Protein AF-A0A2S9FK67-F1 (afdb_monomer_lite)

Structure (mmCIF, N/CA/C/O backbone):
data_AF-A0A2S9FK67-F1
#
_entry.id   AF-A0A2S9FK67-F1
#
loop_
_atom_site.group_PDB
_atom_site.id
_atom_site.type_symbol
_atom_site.label_atom_id
_atom_site.label_alt_id
_atom_site.label_comp_id
_atom_site.label_asym_id
_atom_site.label_entity_id
_atom_site.label_seq_id
_atom_site.pdbx_PDB_ins_code
_atom_site.Cartn_x
_atom_site.Cartn_y
_atom_site.Cartn_z
_atom_site.occupancy
_atom_site.B_iso_or_equiv
_atom_site.auth_seq_id
_atom_site.auth_comp_id
_atom_site.auth_asym_id
_atom_site.auth_atom_id
_atom_site.pdbx_PDB_model_num
ATOM 1 N N . TRP A 1 1 ? 1.962 -10.736 7.415 1.00 96.50 1 TRP A N 1
ATOM 2 C CA . TRP A 1 1 ? 2.909 -10.597 6.299 1.00 96.50 1 TRP A CA 1
ATOM 3 C C . TRP A 1 1 ? 2.698 -11.770 5.375 1.00 96.50 1 TRP A C 1
ATOM 5 O O . TRP A 1 1 ? 2.649 -12.886 5.872 1.00 96.50 1 TRP A O 1
ATOM 15 N N . MET A 1 2 ? 2.493 -11.499 4.093 1.00 97.12 2 MET A N 1
ATOM 16 C CA . MET A 1 2 ? 2.256 -12.484 3.043 1.00 97.12 2 MET A CA 1
ATOM 17 C C . MET A 1 2 ? 3.166 -12.141 1.868 1.00 97.12 2 MET A C 1
ATOM 19 O O . MET A 1 2 ? 3.243 -10.980 1.463 1.00 97.12 2 MET A O 1
ATOM 23 N N . ASP A 1 3 ? 3.854 -13.135 1.328 1.00 95.69 3 ASP A N 1
ATOM 24 C CA . ASP A 1 3 ? 4.771 -12.987 0.204 1.00 95.69 3 ASP A CA 1
ATOM 25 C C . ASP A 1 3 ? 4.837 -14.261 -0.656 1.00 95.69 3 ASP A C 1
ATOM 27 O O . ASP A 1 3 ? 4.053 -15.193 -0.486 1.00 95.69 3 ASP A O 1
ATOM 31 N N . HIS A 1 4 ? 5.799 -14.309 -1.579 1.00 92.25 4 HIS A N 1
ATOM 32 C CA . HIS A 1 4 ? 6.038 -15.443 -2.475 1.00 92.25 4 HIS A CA 1
ATOM 33 C C . HIS A 1 4 ? 6.348 -16.790 -1.787 1.00 92.25 4 HIS A C 1
ATOM 35 O O . HIS A 1 4 ? 6.271 -17.823 -2.450 1.00 92.25 4 HIS A O 1
ATOM 41 N N . LEU A 1 5 ? 6.692 -16.802 -0.493 1.00 93.75 5 LEU A N 1
ATOM 42 C CA . LEU A 1 5 ? 6.926 -18.020 0.295 1.00 93.75 5 LEU A CA 1
ATOM 43 C C . LEU A 1 5 ? 5.700 -18.427 1.121 1.00 93.75 5 LEU A C 1
ATOM 45 O O . LEU A 1 5 ? 5.684 -19.500 1.727 1.00 93.75 5 LEU A O 1
ATOM 49 N N . SER A 1 6 ? 4.678 -17.574 1.174 1.00 91.69 6 SER A N 1
ATOM 50 C CA . SER A 1 6 ? 3.463 -17.843 1.936 1.00 91.69 6 SER A CA 1
ATOM 51 C C . SER A 1 6 ? 2.640 -18.949 1.280 1.00 91.69 6 SER A C 1
ATOM 53 O O . SER A 1 6 ? 2.624 -19.120 0.061 1.00 91.69 6 SER A O 1
ATOM 55 N N . THR A 1 7 ? 1.964 -19.747 2.107 1.00 95.12 7 THR A N 1
ATOM 56 C CA . THR A 1 7 ? 1.097 -20.829 1.633 1.00 95.12 7 THR A CA 1
ATOM 57 C C . THR A 1 7 ? -0.333 -20.298 1.518 1.00 95.12 7 THR A C 1
ATOM 59 O O . THR A 1 7 ? -0.937 -20.032 2.560 1.00 95.12 7 THR A O 1
ATOM 62 N N . PRO A 1 8 ? -0.938 -20.225 0.314 1.00 92.94 8 PRO A N 1
ATOM 63 C CA . PRO A 1 8 ? -2.245 -19.582 0.132 1.00 92.94 8 PRO A CA 1
ATOM 64 C C . PRO A 1 8 ? -3.362 -20.136 1.029 1.00 92.94 8 PRO A C 1
ATOM 66 O O . PRO A 1 8 ? -4.225 -19.396 1.492 1.00 92.94 8 PRO A O 1
ATOM 69 N N . ALA A 1 9 ? -3.336 -21.439 1.330 1.00 95.75 9 ALA A N 1
ATOM 70 C CA . ALA A 1 9 ? -4.310 -22.059 2.230 1.00 95.75 9 ALA A CA 1
ATOM 71 C C . ALA A 1 9 ? -4.168 -21.593 3.694 1.00 95.75 9 ALA A C 1
ATOM 73 O O . ALA A 1 9 ? -5.164 -21.502 4.411 1.00 95.75 9 ALA A O 1
ATOM 74 N N . VAL A 1 10 ? -2.945 -21.292 4.144 1.00 97.00 10 VAL A N 1
ATOM 75 C CA . VAL A 1 10 ? -2.686 -20.745 5.486 1.00 97.00 10 VAL A CA 1
ATOM 76 C C . VAL A 1 10 ? -3.164 -19.297 5.556 1.00 97.00 10 VAL A C 1
ATOM 78 O O . VAL A 1 10 ? -3.859 -18.934 6.505 1.00 97.00 10 VAL A O 1
ATOM 81 N N . ASP A 1 11 ? -2.876 -18.510 4.519 1.00 96.62 11 ASP A N 1
ATOM 82 C CA . ASP A 1 11 ? -3.302 -17.112 4.407 1.00 96.62 11 ASP A CA 1
ATOM 83 C C . ASP A 1 11 ? -4.830 -16.985 4.413 1.00 96.62 11 ASP A C 1
ATOM 85 O O . ASP A 1 11 ? -5.399 -16.247 5.221 1.00 96.62 11 ASP A O 1
ATOM 89 N N . ALA A 1 12 ? -5.513 -17.781 3.585 1.00 97.56 12 ALA A N 1
ATOM 90 C CA . ALA A 1 12 ? -6.971 -17.820 3.536 1.00 97.56 12 ALA A CA 1
ATOM 91 C C . ALA A 1 12 ? -7.582 -18.237 4.883 1.00 97.56 12 ALA A C 1
ATOM 93 O O . ALA A 1 12 ? -8.564 -17.647 5.336 1.00 97.56 12 ALA A O 1
ATOM 94 N N . LYS A 1 13 ? -6.978 -19.217 5.571 1.00 98.06 13 LYS A N 1
ATOM 95 C CA . LYS A 1 13 ? -7.428 -19.640 6.903 1.00 98.06 13 LYS A CA 1
ATOM 96 C C . LYS A 1 13 ? -7.281 -18.524 7.938 1.00 98.06 13 LYS A C 1
ATOM 98 O O . LYS A 1 13 ? -8.185 -18.352 8.756 1.00 98.06 13 LYS A O 1
ATOM 103 N N . TYR A 1 14 ? -6.174 -17.780 7.922 1.00 98.06 14 TYR A N 1
ATOM 104 C CA . TYR A 1 14 ? -5.965 -16.641 8.821 1.00 98.06 14 TYR A CA 1
ATOM 105 C C . TYR A 1 14 ? -7.058 -15.583 8.634 1.00 98.06 14 TYR A C 1
ATOM 107 O O . TYR A 1 14 ? -7.709 -15.189 9.604 1.00 98.06 14 TYR A O 1
ATOM 115 N N . ILE A 1 15 ? -7.312 -15.194 7.380 1.00 98.38 15 ILE A N 1
ATOM 116 C CA . ILE A 1 15 ? -8.338 -14.210 7.015 1.00 98.38 15 ILE A CA 1
ATOM 117 C C . ILE A 1 15 ? -9.721 -14.669 7.490 1.00 98.38 15 ILE A C 1
ATOM 119 O O . ILE A 1 15 ? -10.389 -13.947 8.231 1.00 98.38 15 ILE A O 1
ATOM 123 N N . ALA A 1 16 ? -10.118 -15.894 7.133 1.00 98.19 16 ALA A N 1
ATOM 124 C CA . ALA A 1 16 ? -11.419 -16.444 7.500 1.00 98.19 16 ALA A CA 1
ATOM 125 C C . ALA A 1 16 ? -11.603 -16.540 9.024 1.00 98.19 16 ALA A C 1
ATOM 127 O O . ALA A 1 16 ? -12.685 -16.260 9.535 1.00 98.19 16 ALA A O 1
ATOM 128 N N . THR A 1 17 ? -10.546 -16.890 9.764 1.00 98.44 17 THR A N 1
ATOM 129 C CA . THR A 1 17 ? -10.594 -16.982 11.233 1.00 98.44 17 THR A CA 1
ATOM 130 C C . THR A 1 17 ? -10.828 -15.611 11.869 1.00 98.44 17 THR A C 1
ATOM 132 O O . THR A 1 17 ? -11.685 -15.485 12.742 1.00 98.44 17 THR A O 1
ATOM 135 N N . ALA A 1 18 ? -10.113 -14.575 11.417 1.00 98.31 18 ALA A N 1
ATOM 136 C CA . ALA A 1 18 ? -10.290 -13.214 11.922 1.00 98.31 18 ALA A CA 1
ATOM 137 C C . ALA A 1 18 ? -11.702 -12.681 11.633 1.00 98.31 18 ALA A C 1
ATOM 139 O O . ALA A 1 18 ? -12.361 -12.153 12.534 1.00 98.31 18 ALA A O 1
ATOM 140 N N . GLN A 1 19 ? -12.188 -12.882 10.405 1.00 98.31 19 GLN A N 1
ATOM 141 C CA . GLN A 1 19 ? -13.527 -12.464 9.990 1.00 98.31 19 GLN A CA 1
ATOM 142 C C . GLN A 1 19 ? -14.625 -13.200 10.774 1.00 98.31 19 GLN A C 1
ATOM 144 O O . GLN A 1 19 ? -15.560 -12.563 11.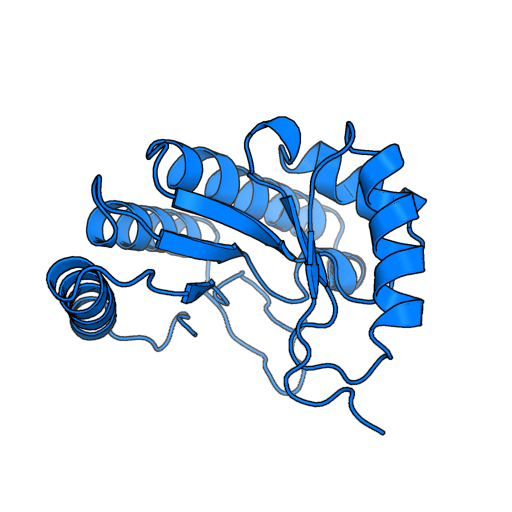254 1.00 98.31 19 GLN A O 1
ATOM 149 N N . ALA A 1 20 ? -14.496 -14.517 10.975 1.00 98.25 20 ALA A N 1
ATOM 150 C CA . ALA A 1 20 ? -15.445 -15.309 11.764 1.00 98.25 20 ALA A CA 1
ATOM 151 C C . ALA A 1 20 ? -15.478 -14.900 13.247 1.00 98.25 20 ALA A C 1
ATOM 153 O O . ALA A 1 20 ? -16.518 -15.006 13.893 1.00 98.25 20 ALA A O 1
ATOM 154 N N . ALA A 1 21 ? -14.362 -14.394 13.779 1.00 98.31 21 ALA A N 1
ATOM 155 C CA . ALA A 1 21 ? -14.284 -13.829 15.123 1.00 98.31 21 ALA A CA 1
ATOM 156 C C . ALA A 1 21 ? -14.827 -12.386 15.222 1.00 98.31 21 ALA A C 1
ATOM 158 O O . ALA A 1 21 ? -14.782 -11.795 16.299 1.00 98.31 21 ALA A O 1
ATOM 159 N N . GLY A 1 22 ? -15.316 -11.795 14.123 1.00 97.31 22 GLY A N 1
ATOM 160 C CA . GLY A 1 22 ? -15.782 -10.404 14.090 1.00 97.31 22 GLY A CA 1
ATOM 161 C C . GLY A 1 22 ? -14.652 -9.379 14.237 1.00 97.31 22 GLY A C 1
ATOM 162 O O . GLY A 1 22 ? -14.887 -8.251 14.663 1.00 97.31 22 GLY A O 1
ATOM 163 N N . THR A 1 23 ? -13.420 -9.771 13.904 1.00 97.19 23 THR A N 1
ATOM 164 C CA . THR A 1 23 ? -12.219 -8.927 13.983 1.00 97.19 23 THR A CA 1
ATOM 165 C C . THR A 1 23 ? -11.700 -8.560 12.595 1.00 97.19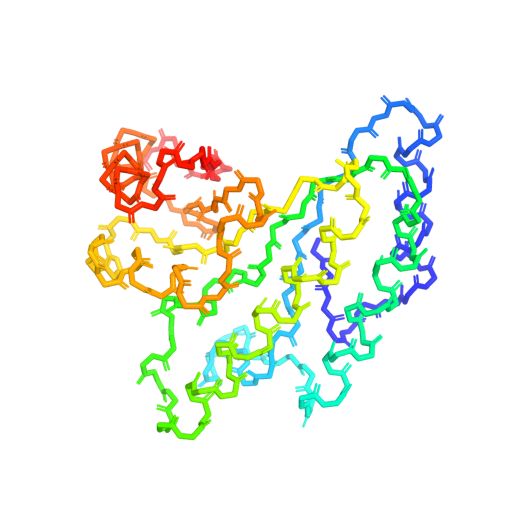 23 THR A C 1
ATOM 167 O O . THR A 1 23 ? -12.008 -9.220 11.604 1.00 97.19 23 THR A O 1
ATOM 170 N N . MET A 1 24 ? -10.905 -7.491 12.516 1.00 97.50 24 MET A N 1
ATOM 171 C CA . MET A 1 24 ? -10.305 -7.027 11.265 1.00 97.50 24 MET A CA 1
ATOM 172 C C . MET A 1 24 ? -8.945 -7.711 11.038 1.00 97.50 24 MET A C 1
ATOM 174 O O . MET A 1 24 ? -8.009 -7.411 11.784 1.00 97.50 24 MET A O 1
ATOM 178 N N . PRO A 1 25 ? -8.778 -8.585 10.026 1.00 98.19 25 PRO A N 1
ATOM 179 C CA . PRO A 1 25 ? -7.449 -9.055 9.653 1.00 98.19 25 PRO A CA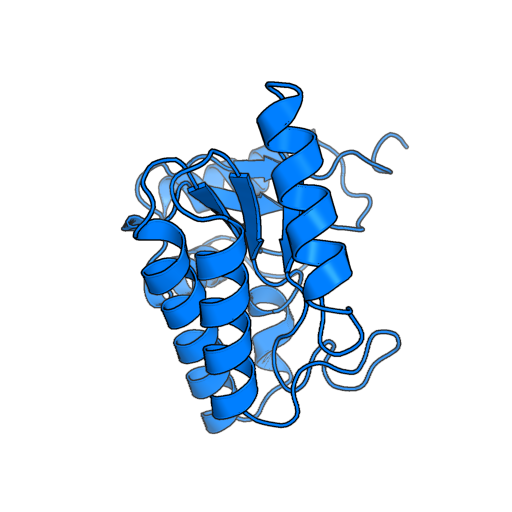 1
ATOM 180 C C . PRO A 1 25 ? -6.626 -7.896 9.080 1.00 98.19 25 PRO A C 1
ATOM 182 O O . PRO A 1 25 ? -7.097 -7.171 8.202 1.00 98.19 25 PRO A O 1
ATOM 185 N N . VAL A 1 26 ? -5.387 -7.745 9.555 1.00 98.44 26 VAL A N 1
ATOM 186 C CA . VAL A 1 26 ? -4.416 -6.779 9.020 1.00 98.44 26 VAL A CA 1
ATOM 187 C C . VAL A 1 26 ? -3.334 -7.538 8.260 1.00 98.44 26 VAL A C 1
ATOM 189 O O . VAL A 1 26 ? -2.604 -8.349 8.831 1.00 98.44 26 VAL A O 1
ATOM 192 N N . LEU A 1 27 ? -3.246 -7.291 6.957 1.00 98.69 27 LEU A N 1
ATOM 193 C CA . LEU A 1 27 ? -2.410 -8.038 6.025 1.00 98.69 27 LEU A CA 1
ATOM 194 C C . LEU A 1 27 ? -1.334 -7.118 5.452 1.00 98.69 27 LEU A C 1
ATOM 196 O O . LEU A 1 27 ? -1.650 -6.171 4.744 1.00 98.69 27 LEU A O 1
ATOM 200 N N . ALA A 1 28 ? -0.065 -7.409 5.718 1.00 98.56 28 ALA A N 1
ATOM 201 C CA . ALA A 1 28 ? 1.039 -6.800 4.979 1.00 98.56 28 ALA A CA 1
ATOM 202 C C . ALA A 1 28 ? 1.366 -7.671 3.763 1.00 98.56 28 ALA A C 1
ATOM 204 O O . ALA A 1 28 ? 1.843 -8.794 3.943 1.00 98.56 28 ALA A O 1
ATOM 205 N N . LEU A 1 29 ? 1.073 -7.177 2.561 1.00 98.62 29 LEU A N 1
ATOM 206 C CA . LEU A 1 29 ? 1.431 -7.818 1.297 1.00 98.62 29 LEU A CA 1
ATOM 207 C C . LEU A 1 29 ? 2.821 -7.341 0.897 1.00 98.62 29 LEU A C 1
ATOM 209 O O . LEU A 1 29 ? 3.038 -6.140 0.793 1.00 98.62 29 LEU A O 1
ATOM 213 N N . TYR A 1 30 ? 3.758 -8.266 0.728 1.00 98.06 30 TYR A N 1
ATOM 214 C CA . TYR A 1 30 ? 5.174 -7.956 0.545 1.00 98.06 30 TYR A CA 1
ATOM 215 C C . TYR A 1 30 ? 5.782 -8.850 -0.542 1.00 98.06 30 TYR A C 1
ATOM 217 O O . TYR A 1 30 ? 6.764 -9.557 -0.319 1.00 98.06 30 TYR A O 1
ATOM 225 N N . GLY A 1 31 ? 5.136 -8.901 -1.707 1.00 97.19 31 GLY A N 1
ATOM 226 C CA . GLY A 1 31 ? 5.448 -9.825 -2.795 1.00 97.19 31 GLY A CA 1
ATOM 227 C C . GLY A 1 31 ? 6.052 -9.184 -4.045 1.00 97.19 31 GLY A C 1
ATOM 228 O O . GLY A 1 31 ? 6.330 -9.916 -4.994 1.00 97.19 31 GLY A O 1
ATOM 229 N N . ILE A 1 32 ? 6.236 -7.861 -4.101 1.00 97.00 32 ILE A N 1
ATOM 230 C CA . ILE A 1 32 ? 6.592 -7.148 -5.340 1.00 97.00 32 ILE A CA 1
ATOM 231 C C . ILE A 1 32 ? 7.854 -7.727 -6.017 1.00 97.00 32 ILE A C 1
ATOM 233 O O . ILE A 1 32 ? 8.827 -8.030 -5.325 1.00 97.00 32 ILE A O 1
ATOM 237 N N . PRO A 1 33 ? 7.897 -7.883 -7.356 1.00 96.62 33 PRO A N 1
ATOM 238 C CA . PRO A 1 33 ? 9.118 -8.280 -8.051 1.00 96.62 33 PRO A CA 1
ATOM 239 C C . PRO A 1 33 ? 10.299 -7.343 -7.758 1.00 96.62 33 PRO A C 1
ATOM 241 O O . PRO A 1 33 ? 10.140 -6.126 -7.577 1.00 96.62 33 PRO A O 1
ATOM 244 N N . SER A 1 34 ? 11.501 -7.928 -7.709 1.00 92.06 34 SER A N 1
ATOM 245 C CA . SER A 1 34 ? 12.733 -7.236 -7.301 1.00 92.06 34 SER A CA 1
ATOM 246 C C . SER A 1 34 ? 12.587 -6.551 -5.932 1.00 92.06 34 SER A C 1
ATOM 248 O O . SER A 1 34 ? 13.036 -5.414 -5.742 1.00 92.06 34 SER A O 1
ATOM 250 N N . ARG A 1 35 ? 11.918 -7.227 -4.983 1.00 91.56 35 ARG A N 1
ATOM 251 C CA . ARG A 1 35 ? 11.736 -6.744 -3.609 1.00 91.56 35 ARG A CA 1
ATOM 252 C C . ARG A 1 35 ? 13.087 -6.431 -2.985 1.00 91.56 35 ARG A C 1
ATOM 254 O O . ARG A 1 35 ? 14.050 -7.169 -3.203 1.00 91.56 35 ARG A O 1
ATOM 261 N N . ASP A 1 36 ? 13.135 -5.334 -2.234 1.00 79.88 36 ASP A N 1
ATOM 262 C CA . ASP A 1 36 ? 14.325 -4.869 -1.511 1.00 79.88 36 ASP A CA 1
ATOM 263 C C . ASP A 1 36 ? 15.574 -4.673 -2.399 1.00 79.88 36 ASP A C 1
ATOM 265 O O . ASP A 1 36 ? 16.704 -4.652 -1.924 1.00 79.88 36 ASP A O 1
ATOM 269 N N . CYS A 1 37 ? 15.391 -4.589 -3.724 1.00 83.50 37 CYS A N 1
ATOM 270 C CA . CYS A 1 37 ? 16.454 -4.372 -4.709 1.00 83.50 37 CYS A CA 1
ATOM 271 C C . CYS A 1 37 ? 17.659 -5.323 -4.570 1.00 83.50 37 CYS A C 1
ATOM 273 O O . CYS A 1 37 ? 18.777 -4.964 -4.932 1.00 83.50 37 CYS A O 1
ATOM 275 N N . GLY A 1 38 ? 17.437 -6.540 -4.058 1.00 75.81 38 GLY A N 1
ATOM 276 C CA . GLY A 1 38 ? 18.501 -7.526 -3.837 1.00 75.81 38 GLY A CA 1
ATOM 277 C C . GLY A 1 38 ? 19.248 -7.410 -2.499 1.00 75.81 38 GLY A C 1
ATOM 278 O O . GLY A 1 38 ? 20.262 -8.083 -2.335 1.00 75.81 38 GLY A O 1
ATOM 279 N N . SER A 1 39 ? 18.773 -6.589 -1.559 1.00 83.25 39 SER A N 1
ATOM 280 C CA . SER A 1 39 ? 19.334 -6.438 -0.209 1.00 83.25 39 SER A CA 1
ATOM 281 C C . SER A 1 39 ? 18.833 -7.542 0.758 1.00 83.25 39 SER A C 1
ATOM 283 O O . SER A 1 39 ? 18.469 -8.640 0.333 1.00 83.25 39 SER A O 1
ATOM 285 N N . PHE A 1 40 ? 18.888 -7.329 2.075 1.00 69.50 40 PHE A N 1
ATOM 286 C CA . PHE A 1 40 ? 18.664 -8.354 3.109 1.00 69.50 40 PHE A CA 1
ATOM 287 C C . PHE A 1 40 ? 17.289 -9.045 3.068 1.00 69.50 40 PHE A C 1
ATOM 289 O O . PHE A 1 40 ? 17.183 -10.213 3.440 1.00 69.50 40 PHE A O 1
ATOM 296 N N . ALA A 1 41 ? 16.247 -8.343 2.630 1.00 79.44 41 ALA A N 1
ATOM 297 C CA . ALA A 1 41 ? 14.880 -8.831 2.472 1.00 79.44 41 ALA A CA 1
ATOM 298 C C . ALA A 1 41 ? 14.529 -9.150 1.004 1.00 79.44 41 ALA A C 1
ATOM 300 O O . ALA A 1 41 ? 13.343 -9.244 0.653 1.00 79.44 41 ALA A O 1
ATOM 301 N N . ALA A 1 42 ? 15.540 -9.343 0.147 1.00 78.88 42 ALA A N 1
ATOM 302 C CA . ALA A 1 42 ? 15.365 -9.682 -1.260 1.00 78.88 42 ALA A CA 1
ATOM 303 C C . ALA A 1 42 ? 14.391 -10.845 -1.478 1.00 78.88 42 ALA A C 1
ATOM 305 O O . ALA A 1 42 ? 14.310 -11.791 -0.693 1.00 78.88 42 ALA A O 1
ATOM 306 N N . GLY A 1 43 ? 13.643 -10.770 -2.574 1.00 90.50 43 GLY A N 1
ATOM 307 C CA . GLY A 1 43 ? 12.681 -11.793 -2.955 1.00 90.50 43 GLY A CA 1
ATOM 308 C C . GLY A 1 43 ? 11.561 -11.208 -3.799 1.00 90.50 43 GLY A C 1
ATOM 309 O O . GLY A 1 43 ? 11.792 -10.352 -4.657 1.00 90.50 43 GLY A O 1
ATOM 310 N N . GLY A 1 44 ? 10.345 -11.667 -3.519 1.00 93.12 44 GLY A N 1
ATOM 311 C CA . GLY A 1 44 ? 9.163 -11.326 -4.294 1.00 93.12 44 GLY A CA 1
ATOM 312 C C . GLY A 1 44 ? 8.947 -12.285 -5.459 1.00 93.12 44 GLY A C 1
ATOM 313 O O . GLY A 1 44 ? 9.720 -13.213 -5.702 1.00 93.12 44 GLY A O 1
ATOM 314 N N . PHE A 1 45 ? 7.843 -12.091 -6.168 1.00 95.31 45 PHE A N 1
ATOM 315 C CA . PHE A 1 45 ? 7.488 -12.944 -7.292 1.00 95.31 45 PHE A CA 1
ATOM 316 C C . PHE A 1 45 ? 8.466 -12.769 -8.460 1.00 95.31 45 PHE A C 1
ATOM 318 O O . PHE A 1 45 ? 8.885 -11.661 -8.785 1.00 95.31 45 PHE A O 1
ATOM 325 N N . GLY A 1 46 ? 8.789 -13.873 -9.141 1.00 93.00 46 GLY A N 1
ATOM 326 C CA . GLY A 1 46 ? 9.741 -13.873 -10.260 1.00 93.00 46 GLY A CA 1
ATOM 327 C C . GLY A 1 46 ? 9.246 -13.201 -11.548 1.00 93.00 46 GLY A C 1
ATOM 328 O O . GLY A 1 46 ? 9.990 -13.149 -12.521 1.00 93.00 46 GLY A O 1
ATOM 329 N N . SER A 1 47 ? 7.995 -12.728 -11.596 1.00 95.56 47 SER A N 1
ATOM 330 C CA . SER A 1 47 ? 7.439 -12.020 -12.753 1.00 95.56 47 SER A CA 1
ATOM 331 C C . SER A 1 47 ? 6.245 -11.142 -12.367 1.00 95.56 47 SER A C 1
ATOM 333 O O . SER A 1 47 ? 5.549 -11.416 -11.386 1.00 95.56 47 SER A O 1
ATOM 335 N N . ALA A 1 48 ? 5.937 -10.147 -13.199 1.00 97.25 48 ALA A N 1
ATOM 336 C CA . ALA A 1 48 ? 4.702 -9.372 -13.107 1.00 97.25 48 ALA A CA 1
ATOM 337 C C . ALA A 1 48 ? 3.435 -10.247 -13.170 1.00 97.25 48 ALA A C 1
ATOM 339 O O . ALA A 1 48 ? 2.470 -9.997 -12.450 1.00 97.25 48 ALA A O 1
ATOM 340 N N . GLY A 1 49 ? 3.427 -11.288 -14.010 1.00 98.31 49 GLY A N 1
ATOM 341 C CA . GLY A 1 49 ? 2.277 -12.186 -14.157 1.00 98.31 49 GLY A CA 1
ATOM 342 C C . GLY A 1 49 ? 1.985 -12.983 -12.885 1.00 98.31 49 GLY A C 1
ATOM 343 O O . GLY A 1 49 ? 0.838 -13.045 -12.446 1.00 98.31 49 GLY A O 1
ATOM 344 N N . SER A 1 50 ? 3.024 -13.534 -12.251 1.00 98.00 50 SER A N 1
ATOM 345 C CA . SER A 1 50 ? 2.872 -14.257 -10.984 1.00 98.00 50 SER A CA 1
ATOM 346 C C . SER A 1 50 ? 2.477 -13.339 -9.827 1.00 98.00 50 SER A C 1
ATOM 348 O O . SER A 1 50 ? 1.668 -13.746 -8.998 1.00 98.00 50 SER A O 1
ATOM 350 N N . TYR A 1 51 ? 2.948 -12.088 -9.812 1.00 98.62 51 TYR A N 1
ATOM 351 C CA . TYR A 1 51 ? 2.479 -11.082 -8.856 1.00 98.62 51 TYR A CA 1
ATOM 352 C C . TYR A 1 51 ? 0.978 -10.787 -9.004 1.00 98.62 51 TYR A C 1
ATOM 354 O O . TYR A 1 51 ? 0.242 -10.810 -8.020 1.00 98.62 51 TYR A O 1
ATOM 362 N N . ARG A 1 52 ? 0.502 -10.546 -10.235 1.00 98.75 52 ARG A N 1
ATOM 363 C CA . ARG A 1 52 ? -0.923 -10.272 -10.503 1.00 98.75 52 ARG A CA 1
ATOM 364 C C . ARG A 1 52 ? -1.806 -11.447 -10.087 1.00 98.75 52 ARG A C 1
ATOM 366 O O . ARG A 1 52 ? -2.772 -11.242 -9.361 1.00 98.75 52 ARG A O 1
ATOM 373 N N . ALA A 1 53 ? -1.414 -12.668 -10.455 1.00 98.44 53 ALA A N 1
ATOM 374 C CA . ALA A 1 53 ? -2.127 -13.881 -10.057 1.00 98.44 53 ALA A CA 1
ATOM 375 C C . ALA A 1 53 ? -2.175 -14.059 -8.529 1.00 98.44 53 ALA A C 1
ATOM 377 O O . ALA A 1 53 ? -3.180 -14.513 -7.984 1.00 98.44 53 ALA A O 1
ATOM 378 N N . TRP A 1 54 ? -1.106 -13.683 -7.823 1.00 98.56 54 TRP A N 1
ATOM 379 C CA . TRP A 1 54 ? -1.091 -13.709 -6.365 1.00 98.56 54 TRP A CA 1
ATOM 380 C C . TRP A 1 54 ? -2.028 -12.665 -5.748 1.00 98.56 54 TRP A C 1
ATOM 382 O O . TRP A 1 54 ? -2.808 -13.014 -4.864 1.00 98.56 54 TRP A O 1
ATOM 392 N N . ILE A 1 55 ? -2.024 -11.424 -6.245 1.00 98.81 55 ILE A N 1
ATOM 393 C CA . ILE A 1 55 ? -2.977 -10.384 -5.823 1.00 98.81 55 ILE A CA 1
ATOM 394 C C . ILE A 1 55 ? -4.427 -10.834 -6.047 1.00 98.81 55 ILE A C 1
ATOM 396 O O . ILE A 1 55 ? -5.261 -10.647 -5.160 1.00 98.81 55 ILE A O 1
ATOM 400 N N . ASP A 1 56 ? -4.726 -11.473 -7.182 1.00 98.81 56 ASP A N 1
ATOM 401 C CA . ASP A 1 56 ? -6.053 -12.039 -7.454 1.00 98.81 56 ASP A CA 1
ATOM 402 C C . ASP A 1 56 ? -6.429 -13.112 -6.421 1.00 98.81 56 ASP A C 1
ATOM 404 O O . ASP A 1 56 ? -7.551 -13.127 -5.912 1.00 98.81 56 ASP A O 1
ATOM 408 N N . GLY A 1 57 ? -5.477 -13.980 -6.065 1.00 98.50 57 GLY A N 1
ATOM 409 C CA . GLY A 1 57 ? -5.651 -14.998 -5.029 1.00 98.50 57 GLY A CA 1
ATOM 410 C C . GLY A 1 57 ? -5.909 -14.405 -3.642 1.00 98.50 57 GLY A C 1
ATOM 411 O O . GLY A 1 57 ? -6.810 -14.865 -2.940 1.00 98.50 57 GLY A O 1
ATOM 412 N N . VAL A 1 58 ? -5.176 -13.355 -3.258 1.00 98.50 58 VAL A N 1
ATOM 413 C CA . VAL A 1 58 ? -5.401 -12.625 -1.999 1.00 98.50 58 VAL A CA 1
ATOM 414 C C . VAL A 1 58 ? -6.787 -11.981 -1.992 1.00 98.50 58 VAL A C 1
ATOM 416 O O . VAL A 1 58 ? -7.528 -12.136 -1.022 1.00 98.50 58 VAL A O 1
ATOM 419 N N . ALA A 1 59 ? -7.176 -11.302 -3.074 1.00 98.75 59 ALA A N 1
ATOM 420 C CA . ALA A 1 59 ? -8.497 -10.689 -3.191 1.00 98.75 59 ALA A CA 1
ATOM 421 C C . ALA A 1 59 ? -9.622 -11.735 -3.085 1.00 98.75 59 ALA A C 1
ATOM 423 O O . ALA A 1 59 ? -10.603 -11.519 -2.371 1.00 98.75 59 ALA A O 1
ATOM 424 N N . ALA A 1 60 ? -9.458 -12.894 -3.729 1.00 98.56 60 ALA A N 1
ATOM 425 C CA . ALA A 1 60 ? -10.399 -14.005 -3.628 1.00 98.56 60 ALA A CA 1
ATOM 426 C C . ALA A 1 60 ? -10.480 -14.581 -2.203 1.00 98.56 60 ALA A C 1
ATOM 428 O O . ALA A 1 60 ? -11.574 -14.897 -1.739 1.00 98.56 60 ALA A O 1
ATOM 429 N N . ALA A 1 61 ? -9.350 -14.680 -1.496 1.00 98.19 61 ALA A N 1
ATOM 430 C CA . ALA A 1 61 ? -9.300 -15.157 -0.115 1.00 98.19 61 ALA A CA 1
ATOM 431 C C . ALA A 1 61 ? -9.957 -14.184 0.880 1.00 98.19 61 ALA A C 1
ATOM 433 O O . ALA A 1 61 ? -10.589 -14.628 1.836 1.00 98.19 61 ALA A O 1
ATOM 434 N N . ILE A 1 62 ? -9.840 -12.869 0.654 1.00 98.50 62 ILE A N 1
ATOM 435 C CA . ILE A 1 62 ? -10.572 -11.843 1.419 1.00 98.50 62 ILE A CA 1
ATOM 436 C C . ILE A 1 62 ? -12.080 -11.926 1.145 1.00 98.50 62 ILE A C 1
ATOM 438 O O . ILE A 1 62 ? -12.892 -11.737 2.058 1.00 98.50 62 ILE A O 1
ATOM 442 N N . GLY A 1 63 ? -12.458 -12.214 -0.103 1.00 98.12 63 GLY A N 1
ATOM 443 C CA . GLY A 1 63 ? -13.849 -12.282 -0.531 1.00 98.12 63 GLY A CA 1
ATOM 444 C C . GLY A 1 63 ? -14.558 -10.938 -0.353 1.00 98.12 63 GLY A C 1
ATOM 445 O O . GLY A 1 63 ? -13.983 -9.886 -0.621 1.00 98.12 63 GLY A O 1
ATOM 446 N N . GLY A 1 64 ? -15.813 -10.972 0.102 1.00 97.56 64 GLY A N 1
ATOM 447 C CA . GLY A 1 64 ? -16.595 -9.772 0.438 1.00 97.56 64 GLY A CA 1
ATOM 448 C C . GLY A 1 64 ? -16.491 -9.332 1.905 1.00 97.56 64 GLY A C 1
ATOM 449 O O . GLY A 1 64 ? -17.234 -8.449 2.324 1.00 97.56 64 GLY A O 1
ATOM 450 N N . GLY A 1 65 ? -15.640 -9.980 2.708 1.00 96.38 65 GLY A N 1
ATOM 451 C CA . GLY A 1 65 ? -15.486 -9.679 4.132 1.00 96.38 65 GLY A CA 1
ATOM 452 C C . GLY A 1 65 ? -14.554 -8.490 4.399 1.00 96.38 65 GLY A C 1
ATOM 453 O O . GLY A 1 65 ? -13.874 -8.017 3.487 1.00 96.38 65 GLY A O 1
ATOM 454 N N . PRO A 1 66 ? -14.495 -7.989 5.645 1.00 98.06 66 PRO A N 1
ATOM 455 C CA . PRO A 1 66 ? -13.593 -6.901 6.006 1.00 98.06 66 PRO A CA 1
ATOM 456 C C . PRO A 1 66 ?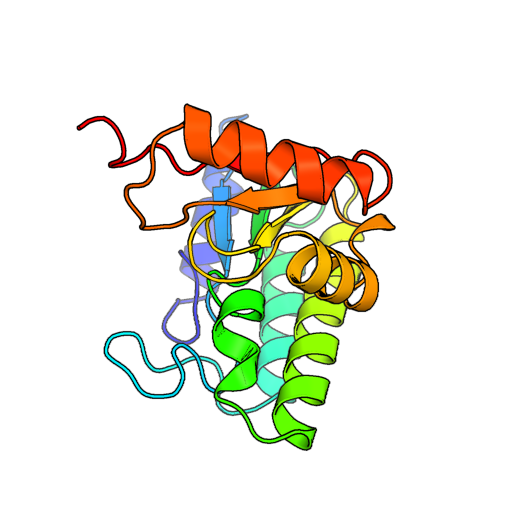 -12.125 -7.353 6.009 1.00 98.06 66 PRO A C 1
ATOM 458 O O . PRO A 1 66 ? -11.811 -8.466 6.441 1.00 98.06 66 PRO A O 1
ATOM 461 N N . ALA A 1 67 ? -11.230 -6.471 5.561 1.00 98.75 67 ALA A N 1
ATOM 462 C CA . ALA A 1 67 ? -9.780 -6.606 5.721 1.00 98.75 67 ALA A CA 1
ATOM 463 C C . ALA A 1 67 ? -9.092 -5.232 5.690 1.00 98.75 67 ALA A C 1
ATOM 465 O O . ALA A 1 67 ? -9.557 -4.314 5.017 1.00 98.75 67 ALA A O 1
ATOM 466 N N . ALA A 1 68 ? -7.960 -5.095 6.378 1.00 98.81 68 ALA A N 1
ATOM 467 C CA . ALA A 1 68 ? -7.041 -3.976 6.202 1.00 98.81 68 ALA A CA 1
ATOM 468 C C . ALA A 1 68 ? -5.765 -4.486 5.530 1.00 98.81 68 ALA A C 1
ATOM 470 O O . ALA A 1 68 ? -5.172 -5.464 5.985 1.00 98.81 68 ALA A O 1
ATOM 471 N N . VAL A 1 69 ? -5.342 -3.835 4.449 1.00 98.94 69 VAL A N 1
ATOM 472 C CA . VAL A 1 69 ? -4.174 -4.248 3.666 1.00 98.94 69 VAL A CA 1
ATOM 473 C C . VAL A 1 69 ? -3.133 -3.141 3.662 1.00 98.94 69 VAL A C 1
ATOM 475 O O . VAL A 1 69 ? -3.431 -2.027 3.246 1.00 98.94 69 VAL A O 1
ATOM 478 N N . ILE A 1 70 ? -1.918 -3.472 4.087 1.00 98.94 70 ILE A N 1
ATOM 479 C CA . ILE A 1 70 ? -0.706 -2.688 3.857 1.00 98.94 70 ILE A CA 1
ATOM 480 C C . ILE A 1 70 ? -0.069 -3.228 2.575 1.00 98.94 70 ILE A C 1
ATOM 482 O O . ILE A 1 70 ? 0.389 -4.373 2.546 1.00 98.94 70 ILE A O 1
ATOM 486 N N . LEU A 1 71 ? -0.122 -2.449 1.496 1.00 98.88 71 LEU A N 1
ATOM 487 C CA . LEU A 1 71 ? 0.287 -2.880 0.164 1.00 98.88 71 LEU A CA 1
ATOM 488 C C . LEU A 1 71 ? 1.742 -2.496 -0.108 1.00 98.88 71 LEU A C 1
ATOM 490 O O . LEU A 1 71 ? 2.048 -1.321 -0.301 1.00 98.88 71 LEU A O 1
ATOM 494 N N . GLU A 1 72 ? 2.583 -3.526 -0.182 1.00 98.69 72 GLU A N 1
ATOM 495 C CA . GLU A 1 72 ? 3.989 -3.502 -0.587 1.00 98.69 72 GLU A CA 1
ATOM 496 C C . GLU A 1 72 ? 4.854 -2.484 0.162 1.00 98.69 72 GLU A C 1
ATOM 498 O O . GLU A 1 72 ? 5.290 -1.496 -0.439 1.00 98.69 72 GLU A O 1
ATOM 503 N N . PRO A 1 73 ? 5.157 -2.750 1.451 1.00 98.62 73 PRO A N 1
ATOM 504 C CA . PRO A 1 73 ? 6.178 -2.017 2.190 1.00 98.62 73 PRO A CA 1
ATOM 505 C C . PRO A 1 73 ? 7.430 -1.733 1.352 1.00 98.62 73 PRO A C 1
ATOM 507 O O . PRO A 1 73 ? 7.904 -2.603 0.618 1.00 98.62 73 PRO A O 1
ATOM 510 N N . ASP A 1 74 ? 7.930 -0.500 1.431 1.00 98.00 74 ASP A N 1
ATOM 511 C CA . ASP A 1 74 ? 9.128 0.014 0.748 1.00 98.00 74 ASP A CA 1
ATOM 512 C C . ASP A 1 74 ? 9.051 0.121 -0.783 1.00 98.00 74 ASP A C 1
ATOM 514 O O . ASP A 1 74 ? 9.905 0.771 -1.393 1.00 98.00 74 ASP A O 1
ATOM 518 N N . ALA A 1 75 ? 8.053 -0.470 -1.448 1.00 98.00 75 ALA A N 1
ATOM 519 C CA . ALA A 1 75 ? 8.081 -0.624 -2.901 1.00 98.00 75 ALA A CA 1
ATOM 520 C C . ALA A 1 75 ? 8.169 0.720 -3.638 1.00 98.00 75 ALA A C 1
ATOM 522 O O . ALA A 1 75 ? 9.007 0.871 -4.534 1.00 98.00 75 ALA A O 1
ATOM 523 N N . LEU A 1 76 ? 7.354 1.703 -3.243 1.00 98.62 76 LEU A N 1
ATOM 524 C CA . LEU A 1 76 ? 7.380 3.039 -3.841 1.00 98.62 76 LEU A CA 1
ATOM 525 C C . LEU A 1 76 ? 8.558 3.888 -3.361 1.00 98.62 76 LEU A C 1
ATOM 527 O O . LEU A 1 76 ? 9.047 4.715 -4.127 1.00 98.62 76 LEU A O 1
ATOM 531 N N . ALA A 1 77 ? 9.026 3.713 -2.125 1.00 97.81 77 ALA A N 1
ATOM 532 C CA . ALA A 1 77 ? 10.140 4.495 -1.584 1.00 97.81 77 ALA A CA 1
ATOM 533 C C . ALA A 1 77 ? 11.480 4.070 -2.205 1.00 97.81 77 ALA A C 1
ATOM 535 O O . ALA A 1 77 ? 12.300 4.914 -2.563 1.00 97.81 77 ALA A O 1
ATOM 536 N N . MET A 1 78 ? 11.656 2.767 -2.428 1.00 96.38 78 MET A N 1
ATOM 537 C CA . MET A 1 78 ? 12.874 2.163 -2.969 1.00 96.38 78 MET A CA 1
ATOM 538 C C . MET A 1 78 ? 12.890 2.065 -4.505 1.00 96.38 78 MET A C 1
ATOM 540 O O . MET A 1 78 ? 13.814 1.504 -5.087 1.00 96.38 78 MET A O 1
ATOM 544 N N . ILE A 1 79 ? 11.872 2.594 -5.189 1.00 97.19 79 ILE A N 1
ATOM 545 C CA . ILE A 1 79 ? 11.694 2.430 -6.640 1.00 97.19 79 ILE A CA 1
ATOM 546 C C . ILE A 1 79 ? 12.892 2.921 -7.473 1.00 97.19 79 ILE A C 1
ATOM 548 O O . ILE A 1 79 ? 13.183 2.332 -8.509 1.00 97.19 79 ILE A O 1
ATOM 552 N N . ASP A 1 80 ? 13.633 3.931 -7.006 1.00 96.50 80 ASP A N 1
ATOM 553 C CA . ASP A 1 80 ? 14.751 4.535 -7.750 1.00 96.50 80 ASP A CA 1
ATOM 554 C C . ASP A 1 80 ? 15.974 3.610 -7.892 1.00 96.50 80 ASP A C 1
ATOM 556 O O . ASP A 1 80 ? 16.878 3.901 -8.672 1.00 96.50 80 ASP A O 1
ATOM 560 N N . CYS A 1 81 ? 16.003 2.475 -7.183 1.00 94.75 81 CYS A N 1
ATOM 561 C CA . CYS A 1 81 ? 17.024 1.443 -7.380 1.00 94.75 81 CYS A CA 1
ATOM 562 C C . CYS A 1 81 ? 16.877 0.706 -8.728 1.00 94.75 81 CYS A C 1
ATOM 564 O O . CYS A 1 81 ? 17.786 -0.006 -9.155 1.00 94.75 81 CYS A O 1
ATOM 566 N N . LEU A 1 82 ? 15.703 0.808 -9.359 1.00 95.81 82 LEU A N 1
ATOM 567 C CA . LEU A 1 82 ? 15.327 0.045 -10.542 1.00 95.81 82 LEU A CA 1
ATOM 568 C C . LEU A 1 82 ? 15.652 0.806 -11.830 1.00 95.81 82 LEU A C 1
ATOM 570 O O . LEU A 1 82 ? 15.667 2.038 -11.861 1.00 95.81 82 LEU A O 1
ATOM 574 N N . SER A 1 83 ? 15.819 0.072 -12.935 1.00 96.75 83 SER A N 1
ATOM 575 C CA . SER A 1 83 ? 15.859 0.687 -14.269 1.00 96.75 83 SER A CA 1
ATOM 576 C C . SER A 1 83 ? 14.516 1.355 -14.613 1.00 96.75 83 SER A C 1
ATOM 578 O O . SER A 1 83 ? 13.481 0.903 -14.123 1.00 96.75 83 SER A O 1
ATOM 580 N N . PRO A 1 84 ? 14.468 2.369 -15.499 1.00 97.00 84 PRO A N 1
ATOM 581 C CA . PRO A 1 84 ? 13.219 3.068 -15.825 1.00 97.00 84 PRO A CA 1
ATOM 582 C C . PRO A 1 84 ? 12.060 2.148 -16.246 1.00 97.00 84 PRO A C 1
ATOM 584 O O . PRO A 1 84 ? 10.921 2.359 -15.836 1.00 97.00 84 PRO A O 1
ATOM 587 N N . GLY A 1 85 ? 12.344 1.084 -17.007 1.00 97.25 85 GLY A N 1
ATOM 588 C CA . GLY A 1 85 ? 11.328 0.096 -17.388 1.00 97.25 85 GLY A CA 1
ATOM 589 C C . GLY A 1 85 ? 10.770 -0.682 -16.191 1.00 97.25 85 GLY A C 1
ATOM 590 O O . GLY A 1 85 ? 9.564 -0.883 -16.087 1.00 97.25 85 GLY A O 1
ATOM 591 N N . GLN A 1 86 ? 11.633 -1.059 -15.246 1.00 96.81 86 GLN A N 1
ATOM 592 C CA . GLN A 1 86 ? 11.233 -1.741 -14.012 1.00 96.81 86 GLN A CA 1
ATOM 593 C C . GLN A 1 86 ? 10.521 -0.802 -13.027 1.00 96.81 86 GLN A C 1
ATOM 595 O O . GLN A 1 86 ? 9.637 -1.245 -12.299 1.00 96.81 86 GLN A O 1
ATOM 600 N N . GLN A 1 87 ? 10.862 0.491 -13.010 1.00 98.31 87 GLN A N 1
ATOM 601 C CA . GLN A 1 87 ? 10.117 1.489 -12.237 1.00 98.31 87 GLN A CA 1
ATOM 602 C C . GLN A 1 87 ? 8.668 1.569 -12.725 1.00 98.31 87 GLN A C 1
ATOM 604 O O . GLN A 1 87 ? 7.741 1.475 -11.921 1.00 98.31 87 GLN A O 1
ATOM 609 N N . GLN A 1 88 ? 8.463 1.663 -14.044 1.00 98.44 88 GLN A N 1
ATOM 610 C CA . GLN A 1 88 ? 7.118 1.671 -14.616 1.00 98.44 88 GLN A CA 1
ATOM 611 C C . GLN A 1 88 ? 6.362 0.374 -14.303 1.00 98.44 88 GLN A C 1
ATOM 613 O O . GLN A 1 88 ? 5.219 0.431 -13.853 1.00 98.44 88 GLN A O 1
ATOM 618 N N . GLU A 1 89 ? 7.013 -0.784 -14.456 1.00 98.38 89 GLU A N 1
ATOM 619 C CA . GLU A 1 89 ? 6.413 -2.073 -14.095 1.00 98.38 89 GLU A CA 1
ATOM 620 C C . GLU A 1 89 ? 5.990 -2.102 -12.619 1.00 98.38 89 GLU A C 1
ATOM 622 O O . GLU A 1 89 ? 4.870 -2.507 -12.310 1.00 98.38 89 GLU A O 1
ATOM 627 N N . ARG A 1 90 ? 6.829 -1.606 -11.700 1.00 98.69 90 ARG A N 1
ATOM 628 C CA . ARG A 1 90 ? 6.479 -1.517 -10.278 1.00 98.69 90 ARG A CA 1
ATOM 629 C C . ARG A 1 90 ? 5.245 -0.644 -10.051 1.00 98.69 90 ARG A C 1
ATOM 631 O O . ARG A 1 90 ? 4.333 -1.083 -9.356 1.00 98.69 90 ARG A O 1
ATOM 638 N N . LEU A 1 91 ? 5.182 0.549 -10.644 1.00 98.81 91 LEU A N 1
ATOM 639 C CA . LEU A 1 91 ? 4.006 1.422 -10.536 1.00 98.81 91 LEU A CA 1
ATOM 640 C C . LEU A 1 91 ? 2.738 0.727 -11.057 1.00 98.81 91 LEU A C 1
ATOM 642 O O . LEU A 1 91 ? 1.692 0.788 -10.412 1.00 98.81 91 LEU A O 1
ATOM 646 N N . ASP A 1 92 ? 2.833 0.016 -12.180 1.00 98.81 92 ASP A N 1
ATOM 647 C CA . ASP A 1 92 ? 1.702 -0.700 -12.774 1.00 98.81 92 ASP A CA 1
ATOM 648 C C . ASP A 1 92 ? 1.231 -1.886 -11.921 1.00 98.81 92 ASP A C 1
ATOM 650 O O . ASP A 1 92 ? 0.035 -2.190 -11.889 1.00 98.81 92 ASP A O 1
ATOM 654 N N . LEU A 1 93 ? 2.145 -2.562 -11.220 1.00 98.88 93 LEU A N 1
ATOM 655 C CA . LEU A 1 93 ? 1.815 -3.654 -10.301 1.00 98.88 93 LEU A CA 1
ATOM 656 C C . LEU A 1 93 ? 1.177 -3.146 -9.006 1.00 98.88 93 LEU A C 1
ATOM 658 O O . LEU A 1 93 ? 0.182 -3.720 -8.565 1.00 98.88 93 LEU A O 1
ATOM 662 N N . ILE A 1 94 ? 1.674 -2.044 -8.435 1.00 98.88 94 ILE A N 1
ATOM 663 C CA . ILE A 1 94 ? 1.026 -1.414 -7.275 1.00 98.88 94 ILE A CA 1
ATOM 664 C C . ILE A 1 94 ? -0.367 -0.907 -7.655 1.00 98.88 94 ILE A C 1
ATOM 666 O O . ILE A 1 94 ? -1.326 -1.177 -6.931 1.00 98.88 94 ILE A O 1
ATOM 670 N N . ARG A 1 95 ? -0.515 -0.262 -8.823 1.00 98.94 95 ARG A N 1
ATOM 671 C CA . ARG A 1 95 ? -1.827 0.158 -9.341 1.00 98.94 95 ARG A CA 1
ATOM 672 C C . ARG A 1 95 ? -2.778 -1.028 -9.482 1.00 98.94 95 ARG A C 1
ATOM 674 O O . ARG A 1 95 ? -3.923 -0.948 -9.050 1.00 98.94 95 ARG A O 1
ATOM 681 N N . TYR A 1 96 ? -2.296 -2.152 -10.014 1.00 98.94 96 TYR A N 1
ATOM 682 C CA . TYR A 1 96 ? -3.086 -3.381 -10.103 1.00 98.94 96 TYR A CA 1
ATOM 683 C C . TYR A 1 96 ? -3.533 -3.899 -8.732 1.00 98.94 96 TYR A C 1
ATOM 685 O O . TYR A 1 96 ? -4.687 -4.302 -8.576 1.00 98.94 96 TYR A O 1
ATOM 693 N N . GLY A 1 97 ? -2.639 -3.868 -7.740 1.00 98.88 97 GLY A N 1
ATOM 694 C CA . GLY A 1 97 ? -2.951 -4.185 -6.347 1.00 98.88 97 GLY A CA 1
ATOM 695 C C . GLY A 1 97 ? -4.092 -3.323 -5.813 1.00 98.88 97 GLY A C 1
ATOM 696 O O . GLY A 1 97 ? -5.097 -3.856 -5.341 1.00 98.88 97 GLY A O 1
ATOM 697 N N . VAL A 1 98 ? -3.979 -1.999 -5.962 1.00 98.94 98 VAL A N 1
ATOM 698 C CA . VAL A 1 98 ? -5.022 -1.044 -5.564 1.00 98.94 98 VAL A CA 1
ATOM 699 C C . VAL A 1 98 ? -6.343 -1.353 -6.265 1.00 98.94 98 VAL A C 1
ATOM 701 O O . VAL A 1 98 ? -7.353 -1.561 -5.595 1.00 98.94 98 VAL A O 1
ATOM 704 N N . GLU A 1 99 ? -6.356 -1.430 -7.594 1.00 98.81 99 GLU A N 1
ATOM 705 C CA . GLU A 1 99 ? -7.575 -1.653 -8.380 1.00 98.81 99 GLU A CA 1
ATOM 706 C C . GLU A 1 99 ? -8.257 -2.982 -8.065 1.00 98.81 99 GLU A C 1
ATOM 708 O O . GLU A 1 99 ? -9.482 -3.052 -8.077 1.00 98.81 99 GLU A O 1
ATOM 713 N N . THR A 1 100 ? -7.488 -4.036 -7.795 1.00 98.94 100 THR A N 1
ATOM 714 C CA . THR A 1 100 ? -8.032 -5.376 -7.552 1.00 98.94 100 THR A CA 1
ATOM 715 C C . THR A 1 100 ? -8.579 -5.508 -6.137 1.00 98.94 100 THR A C 1
ATOM 717 O O . THR A 1 100 ? -9.714 -5.949 -5.956 1.00 98.94 100 THR A O 1
ATOM 720 N N . LEU A 1 101 ? -7.809 -5.082 -5.133 1.00 98.81 101 LEU A N 1
ATOM 721 C CA . LEU A 1 101 ? -8.183 -5.224 -3.724 1.00 98.81 101 LEU A CA 1
ATOM 722 C C . LEU A 1 101 ? -9.348 -4.302 -3.336 1.00 98.81 101 LEU A C 1
ATOM 724 O O . LEU A 1 101 ? -10.183 -4.685 -2.518 1.00 98.81 101 LEU A O 1
ATOM 728 N N . THR A 1 102 ? -9.446 -3.119 -3.954 1.00 98.69 102 THR A N 1
ATOM 729 C CA . THR A 1 102 ? -10.533 -2.152 -3.700 1.00 98.69 102 THR A CA 1
ATOM 730 C C . THR A 1 102 ? -11.858 -2.511 -4.378 1.00 98.69 102 THR A C 1
ATOM 732 O O . THR A 1 102 ? -12.865 -1.853 -4.118 1.00 98.69 102 THR A O 1
ATOM 735 N N . ARG A 1 103 ? -11.919 -3.578 -5.197 1.00 98.62 103 ARG A N 1
ATOM 736 C CA . ARG A 1 103 ? -13.201 -4.106 -5.714 1.00 98.62 103 ARG A CA 1
ATOM 737 C C . ARG A 1 103 ? -14.130 -4.542 -4.585 1.00 98.62 103 ARG A C 1
ATOM 739 O O . ARG A 1 103 ? -15.346 -4.467 -4.740 1.00 98.62 103 ARG A O 1
ATOM 746 N N . ASN A 1 104 ? -13.565 -4.991 -3.464 1.00 98.44 104 ASN A N 1
ATOM 747 C CA . ASN A 1 104 ? -14.317 -5.203 -2.239 1.00 98.44 104 ASN A CA 1
ATOM 748 C C . ASN A 1 104 ? -14.345 -3.890 -1.427 1.00 98.44 104 ASN A C 1
ATOM 750 O O . ASN A 1 104 ? -13.305 -3.485 -0.901 1.00 98.44 104 ASN A O 1
ATOM 754 N N . PRO A 1 105 ? -15.514 -3.243 -1.251 1.00 97.81 105 PRO A N 1
ATOM 755 C CA . PRO A 1 105 ? -15.620 -2.000 -0.486 1.00 97.81 105 PRO A CA 1
ATOM 756 C C . PRO A 1 105 ? -15.324 -2.171 1.015 1.00 97.81 105 PRO A C 1
ATOM 758 O O . PRO A 1 105 ? -15.100 -1.178 1.704 1.00 97.81 105 PRO A O 1
ATOM 761 N N . ALA A 1 106 ? -15.319 -3.405 1.532 1.00 98.25 106 ALA A N 1
ATOM 762 C CA . ALA A 1 106 ? -14.948 -3.711 2.913 1.00 98.25 106 ALA A CA 1
ATOM 763 C C . ALA A 1 106 ? -13.424 -3.865 3.115 1.00 98.25 106 ALA A C 1
ATOM 765 O O . ALA A 1 106 ? -12.972 -3.995 4.256 1.00 98.25 106 ALA A O 1
ATOM 766 N N . THR A 1 107 ? -12.625 -3.821 2.042 1.00 98.69 107 THR A N 1
ATOM 767 C CA . THR A 1 107 ? -11.159 -3.870 2.119 1.00 98.69 107 THR A CA 1
ATOM 768 C C . THR A 1 107 ? -10.572 -2.461 2.209 1.00 98.69 107 THR A C 1
ATOM 770 O O . THR A 1 107 ? -10.564 -1.700 1.240 1.00 98.69 107 THR A O 1
ATOM 773 N N . ALA A 1 108 ? -10.009 -2.109 3.364 1.00 98.81 108 ALA A N 1
ATOM 774 C CA . ALA A 1 108 ? -9.265 -0.870 3.557 1.00 98.81 108 ALA A CA 1
ATOM 775 C C . ALA A 1 108 ? -7.814 -1.031 3.072 1.00 98.81 108 ALA A C 1
ATOM 777 O O . ALA A 1 108 ? -6.965 -1.554 3.793 1.00 98.81 108 ALA A O 1
ATOM 778 N N . VAL A 1 109 ? -7.529 -0.574 1.851 1.00 98.94 109 VAL A N 1
ATOM 779 C CA . VAL A 1 109 ? -6.180 -0.626 1.257 1.00 98.94 109 VAL A CA 1
ATOM 780 C C . VAL A 1 109 ? -5.375 0.627 1.610 1.00 98.94 109 VAL A C 1
ATOM 782 O O . VAL A 1 109 ? -5.820 1.745 1.337 1.00 98.94 109 VAL A O 1
ATOM 785 N N . TYR A 1 110 ? -4.182 0.424 2.168 1.00 98.94 110 TYR A N 1
ATOM 786 C CA . TYR A 1 110 ? -3.168 1.437 2.442 1.00 98.94 110 TYR A CA 1
ATOM 787 C C . TYR A 1 110 ? -1.916 1.133 1.616 1.00 98.94 110 TYR A C 1
ATOM 789 O O . TYR A 1 110 ? -1.271 0.112 1.835 1.00 98.94 110 TYR A O 1
ATOM 797 N N . VAL A 1 111 ? -1.588 1.991 0.650 1.00 98.94 111 VAL A N 1
ATOM 798 C CA . VAL A 1 111 ? -0.358 1.852 -0.151 1.00 98.94 111 VAL A CA 1
ATOM 799 C C . VAL A 1 111 ? 0.837 2.317 0.674 1.00 98.94 111 VAL A C 1
ATOM 801 O O . VAL A 1 111 ? 0.772 3.399 1.251 1.00 98.94 111 VAL A O 1
ATOM 804 N N . ASP A 1 112 ? 1.917 1.542 0.754 1.00 98.94 112 ASP A N 1
ATOM 805 C CA . ASP A 1 112 ? 3.060 1.963 1.564 1.00 98.94 112 ASP A CA 1
ATOM 806 C C . ASP A 1 112 ? 3.825 3.141 0.950 1.00 98.94 112 ASP A C 1
ATOM 808 O O . ASP A 1 112 ? 4.107 3.184 -0.250 1.00 98.94 112 ASP A O 1
ATOM 812 N N . ALA A 1 113 ? 4.126 4.120 1.802 1.00 98.88 113 ALA A N 1
ATOM 813 C CA . ALA A 1 113 ? 4.736 5.391 1.441 1.00 98.88 113 ALA A CA 1
ATOM 814 C C . ALA A 1 113 ? 6.071 5.627 2.172 1.00 98.88 113 ALA A C 1
ATOM 816 O O . ALA A 1 113 ? 6.525 6.768 2.287 1.00 98.88 113 ALA A O 1
ATOM 817 N N . GLY A 1 114 ? 6.719 4.565 2.663 1.00 98.62 114 GLY A N 1
ATOM 818 C CA . GLY A 1 114 ? 8.006 4.656 3.343 1.00 98.62 114 GLY A CA 1
ATOM 819 C C . GLY A 1 114 ? 7.924 5.421 4.666 1.00 98.62 114 GLY A C 1
ATOM 820 O O . GLY A 1 114 ? 7.098 5.125 5.528 1.00 98.62 114 GLY A O 1
ATOM 821 N N . HIS A 1 115 ? 8.823 6.386 4.872 1.00 98.75 115 HIS A N 1
ATOM 822 C CA . HIS A 1 115 ? 8.945 7.114 6.138 1.00 98.75 115 HIS A CA 1
ATOM 823 C C . HIS A 1 115 ? 9.506 8.542 5.942 1.00 98.75 115 HIS A C 1
ATOM 825 O O . HIS A 1 115 ? 10.061 8.843 4.880 1.00 98.75 115 HIS A O 1
ATOM 831 N N . PRO A 1 116 ? 9.458 9.417 6.973 1.00 98.44 116 PRO A N 1
ATOM 832 C CA . PRO A 1 116 ? 9.759 10.855 6.866 1.00 98.44 116 PRO A CA 1
ATOM 833 C C . PRO A 1 116 ? 11.169 11.231 6.401 1.00 98.44 116 PRO A C 1
ATOM 835 O O . PRO A 1 116 ? 11.445 12.397 6.135 1.00 98.44 116 PRO A O 1
ATOM 838 N N . ARG A 1 117 ? 12.084 10.261 6.340 1.00 98.12 117 ARG A N 1
ATOM 839 C CA . ARG A 1 117 ? 13.507 10.468 6.037 1.00 98.12 117 ARG A CA 1
ATOM 840 C C . ARG A 1 117 ? 13.994 9.668 4.830 1.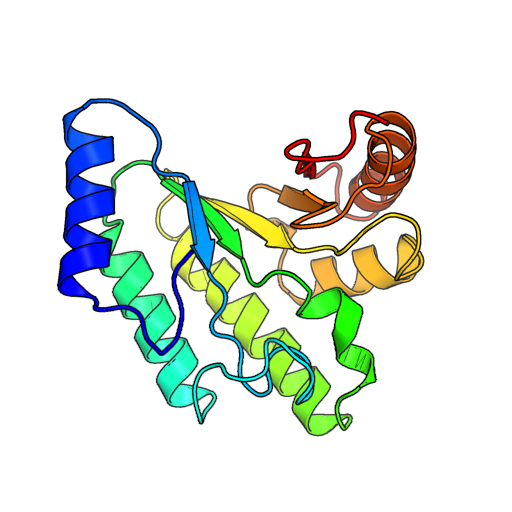00 98.12 117 ARG A C 1
ATOM 842 O O . ARG A 1 117 ? 15.194 9.462 4.698 1.00 98.12 117 ARG A O 1
ATOM 849 N N . TRP A 1 118 ? 13.080 9.194 3.982 1.00 98.12 118 TRP A N 1
ATOM 850 C CA . TRP A 1 118 ? 13.431 8.427 2.782 1.00 98.12 118 TRP A CA 1
ATOM 851 C C . TRP A 1 118 ? 13.191 9.217 1.501 1.00 98.12 118 TRP A C 1
ATOM 853 O O . TRP A 1 118 ? 14.126 9.534 0.772 1.00 98.12 118 TRP A O 1
ATOM 863 N N . THR A 1 119 ? 11.931 9.541 1.223 1.00 98.12 119 THR A N 1
ATOM 864 C CA . THR A 1 119 ? 11.508 10.215 -0.006 1.00 98.12 119 THR A CA 1
ATOM 865 C C . THR A 1 119 ? 10.844 11.540 0.362 1.00 98.12 119 THR A C 1
ATOM 867 O O . THR A 1 119 ? 10.009 11.548 1.268 1.00 98.12 119 THR A O 1
ATOM 870 N N . PRO A 1 120 ? 11.153 12.662 -0.313 1.00 98.62 120 PRO A N 1
ATOM 871 C CA . PRO A 1 120 ? 10.414 13.910 -0.125 1.00 98.62 120 PRO A CA 1
ATOM 872 C C . PRO A 1 120 ? 8.897 13.716 -0.287 1.00 98.62 120 PRO A C 1
ATOM 874 O O . PRO A 1 120 ? 8.447 12.903 -1.098 1.00 98.62 120 PRO A O 1
ATOM 877 N N . ALA A 1 121 ? 8.099 14.433 0.509 1.00 98.75 121 ALA A N 1
ATOM 878 C CA . ALA A 1 121 ? 6.651 14.215 0.586 1.00 98.75 121 ALA A CA 1
ATOM 879 C C . ALA A 1 121 ? 5.934 14.464 -0.753 1.00 98.75 121 ALA A C 1
ATOM 881 O O . ALA A 1 121 ? 4.997 13.747 -1.094 1.00 98.75 121 ALA A O 1
ATOM 882 N N . ASP A 1 122 ? 6.379 15.453 -1.525 1.00 98.81 122 ASP A N 1
ATOM 883 C CA . ASP A 1 122 ? 5.853 15.789 -2.851 1.00 98.81 122 ASP A CA 1
ATOM 884 C C . ASP A 1 122 ? 6.148 14.688 -3.877 1.00 98.81 122 ASP A C 1
ATOM 886 O O . ASP A 1 122 ? 5.260 14.272 -4.625 1.00 98.81 122 ASP A O 1
ATOM 890 N N . VAL A 1 123 ? 7.366 14.142 -3.851 1.00 98.81 123 VAL A N 1
ATOM 891 C CA . VAL A 1 123 ? 7.762 13.008 -4.693 1.00 98.81 123 VAL A CA 1
ATOM 892 C C . VAL A 1 123 ? 6.927 11.771 -4.355 1.00 98.81 123 VAL A C 1
ATOM 894 O O . VAL A 1 123 ? 6.394 11.120 -5.257 1.00 98.81 123 VAL A O 1
ATOM 897 N N . MET A 1 124 ? 6.761 11.458 -3.066 1.00 98.88 124 MET A N 1
ATOM 898 C CA . MET A 1 124 ? 5.956 10.311 -2.639 1.00 98.88 124 MET A CA 1
ATOM 899 C C . MET A 1 124 ? 4.470 10.493 -2.978 1.00 98.88 124 MET A C 1
ATOM 901 O O . MET A 1 124 ? 3.849 9.575 -3.511 1.00 98.88 124 MET A O 1
ATOM 905 N N . ALA A 1 125 ? 3.905 11.686 -2.770 1.00 98.88 125 ALA A N 1
ATOM 906 C CA . ALA A 1 125 ? 2.542 12.000 -3.197 1.00 98.88 125 ALA A CA 1
ATOM 907 C C . ALA A 1 125 ? 2.364 11.824 -4.715 1.00 98.88 125 ALA A C 1
ATOM 909 O O . ALA A 1 125 ? 1.375 11.241 -5.160 1.00 98.88 125 ALA A O 1
ATOM 910 N N . GLY A 1 126 ? 3.346 12.249 -5.517 1.00 98.88 126 GLY A N 1
ATOM 911 C CA . GLY A 1 126 ? 3.369 12.016 -6.961 1.00 98.88 126 GLY A CA 1
ATOM 912 C C . GLY A 1 126 ? 3.341 10.529 -7.333 1.00 98.88 126 GLY A C 1
ATOM 913 O O . GLY A 1 126 ? 2.609 10.143 -8.246 1.00 98.88 126 GLY A O 1
ATOM 914 N N . ARG A 1 127 ? 4.086 9.679 -6.616 1.00 98.81 127 ARG A N 1
ATOM 915 C CA . ARG A 1 127 ? 4.074 8.215 -6.808 1.00 98.81 127 ARG A CA 1
ATOM 916 C C . ARG A 1 127 ? 2.730 7.601 -6.407 1.00 98.81 127 ARG A C 1
ATOM 918 O O . ARG A 1 127 ? 2.177 6.816 -7.171 1.00 98.81 127 ARG A O 1
ATOM 925 N N . LEU A 1 128 ? 2.172 8.000 -5.263 1.00 98.94 128 LEU A N 1
ATOM 926 C CA . LEU A 1 128 ? 0.859 7.545 -4.789 1.00 98.94 128 LEU A CA 1
ATOM 927 C C . LEU A 1 128 ? -0.262 7.894 -5.783 1.00 98.94 128 LEU A C 1
ATOM 929 O O . LEU A 1 128 ? -1.077 7.038 -6.127 1.00 98.94 128 LEU A O 1
ATOM 933 N N . ASN A 1 129 ? -0.266 9.122 -6.307 1.00 98.88 129 ASN A N 1
ATOM 934 C CA . ASN A 1 129 ? -1.223 9.548 -7.330 1.00 98.88 129 ASN A CA 1
ATOM 935 C C . ASN A 1 129 ? -1.091 8.720 -8.621 1.00 98.88 129 ASN A C 1
ATOM 937 O O . ASN A 1 129 ? -2.096 8.339 -9.214 1.00 98.88 129 ASN A O 1
ATOM 941 N N . GLN A 1 130 ? 0.130 8.366 -9.038 1.00 98.75 130 GLN A N 1
ATOM 942 C CA . GLN A 1 130 ? 0.335 7.507 -10.211 1.00 98.75 130 GLN A CA 1
ATOM 943 C C . GLN A 1 130 ? -0.236 6.098 -10.028 1.00 98.75 130 GLN A C 1
ATOM 945 O O . GLN A 1 130 ? -0.675 5.497 -11.010 1.00 98.75 130 GLN A O 1
ATOM 950 N N . VAL A 1 131 ? -0.251 5.558 -8.809 1.00 98.88 131 VAL A N 1
ATOM 951 C CA . VAL A 1 131 ? -0.746 4.197 -8.534 1.00 98.88 131 VAL A CA 1
ATOM 952 C C . VAL A 1 131 ? -2.217 4.143 -8.116 1.00 98.88 131 VAL A C 1
ATOM 954 O O . VAL A 1 131 ? -2.698 3.088 -7.711 1.00 98.88 131 VAL A O 1
ATOM 957 N N . GLY A 1 132 ? -2.954 5.246 -8.250 1.00 98.62 132 GLY A N 1
ATOM 958 C CA . GLY A 1 132 ? -4.404 5.247 -8.056 1.00 98.62 132 GLY A CA 1
ATOM 959 C C . GLY A 1 132 ? -4.852 5.381 -6.596 1.00 98.62 132 GLY A C 1
ATOM 960 O O . GLY A 1 132 ? -5.873 4.804 -6.207 1.00 98.62 132 GLY A O 1
ATOM 961 N N . ILE A 1 133 ? -4.099 6.105 -5.756 1.00 98.69 133 ILE A N 1
ATOM 962 C CA . ILE A 1 133 ? -4.419 6.322 -4.329 1.00 98.69 133 ILE A CA 1
ATOM 963 C C . ILE A 1 133 ? -5.842 6.864 -4.095 1.00 98.69 133 ILE A C 1
ATOM 965 O O . ILE A 1 133 ? -6.426 6.643 -3.033 1.00 98.69 133 ILE A O 1
ATOM 969 N N . GLU A 1 134 ? -6.454 7.523 -5.085 1.00 98.38 134 GLU A N 1
ATOM 970 C CA . GLU A 1 134 ? -7.843 7.984 -5.041 1.00 98.38 134 GLU A CA 1
ATOM 971 C C . GLU A 1 134 ? -8.853 6.846 -4.835 1.00 98.38 134 GLU A C 1
ATOM 973 O O . GLU A 1 134 ? -9.898 7.076 -4.221 1.00 98.38 134 GLU A O 1
ATOM 978 N N . ARG A 1 135 ? -8.530 5.619 -5.263 1.00 98.56 135 ARG A N 1
ATOM 979 C CA . ARG A 1 135 ? -9.357 4.416 -5.059 1.00 98.56 135 ARG A CA 1
ATOM 980 C C . ARG A 1 135 ? -9.088 3.733 -3.724 1.00 98.56 135 ARG A C 1
ATOM 982 O O . ARG A 1 135 ? -9.985 3.116 -3.157 1.00 98.56 135 ARG A O 1
ATOM 989 N N . ALA A 1 136 ? -7.863 3.841 -3.221 1.00 98.75 136 ALA A N 1
ATOM 990 C CA . ALA A 1 136 ? -7.469 3.265 -1.945 1.00 98.75 136 ALA A CA 1
ATOM 991 C C . ALA A 1 136 ? -8.071 4.043 -0.762 1.00 98.75 136 ALA A C 1
ATOM 993 O O . ALA A 1 136 ? -8.525 5.192 -0.888 1.00 98.75 136 ALA A O 1
ATOM 994 N N . ARG A 1 137 ? -8.040 3.427 0.427 1.00 98.81 137 ARG A N 1
ATOM 995 C CA . ARG A 1 137 ? -8.406 4.117 1.668 1.00 98.81 137 ARG A CA 1
ATOM 996 C C . ARG A 1 137 ? -7.383 5.199 1.989 1.00 98.81 137 ARG A C 1
ATOM 998 O O . ARG A 1 137 ? -7.793 6.284 2.387 1.00 98.81 137 ARG A O 1
ATOM 1005 N N . GLY A 1 138 ? -6.096 4.906 1.827 1.00 98.88 138 GLY A N 1
ATOM 1006 C CA . GLY A 1 138 ? -5.016 5.787 2.247 1.00 98.88 138 GLY A CA 1
ATOM 1007 C C . GLY A 1 138 ? -3.632 5.220 1.961 1.00 98.88 138 GLY A C 1
ATOM 1008 O O . GLY A 1 138 ? -3.469 4.400 1.059 1.00 98.88 138 GLY A O 1
ATOM 1009 N N . PHE A 1 139 ? -2.651 5.629 2.761 1.00 98.94 139 PHE A N 1
ATOM 1010 C CA . PHE A 1 139 ? -1.277 5.121 2.708 1.00 98.94 139 PHE A CA 1
ATOM 1011 C C . PHE A 1 139 ? -0.754 4.708 4.091 1.00 98.94 139 PHE A C 1
ATOM 1013 O O . PHE A 1 139 ? -1.339 5.069 5.114 1.00 98.94 139 PHE A O 1
ATOM 1020 N N . SER A 1 140 ? 0.316 3.917 4.137 1.00 98.94 140 SER A N 1
ATOM 1021 C CA . SER A 1 140 ? 1.011 3.553 5.378 1.00 98.94 140 SER A CA 1
ATOM 1022 C C . SER A 1 140 ? 2.377 4.210 5.467 1.00 98.94 140 SER A C 1
ATOM 1024 O O . SER A 1 140 ? 3.018 4.477 4.452 1.00 98.94 140 SER A O 1
ATOM 1026 N N . LEU A 1 141 ? 2.808 4.470 6.696 1.00 98.94 141 LEU A N 1
ATOM 1027 C CA . LEU A 1 141 ? 4.106 5.040 7.012 1.00 98.94 141 LEU A CA 1
ATOM 1028 C C . LEU A 1 141 ? 4.811 4.228 8.089 1.00 98.94 141 LEU A C 1
ATOM 1030 O O . LEU A 1 141 ? 4.173 3.615 8.948 1.00 98.9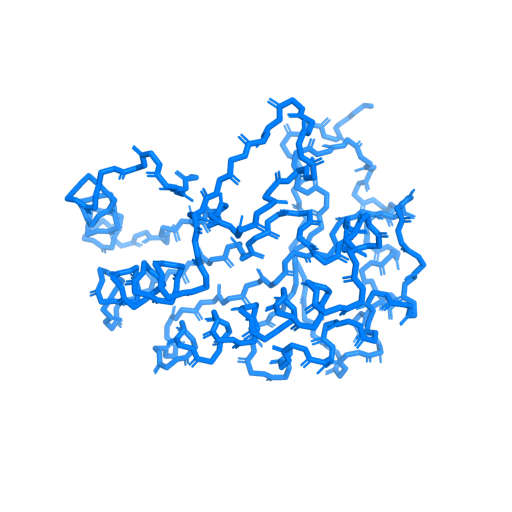4 141 LEU A O 1
ATOM 1034 N N . ASN A 1 142 ? 6.136 4.344 8.096 1.00 98.69 142 ASN A N 1
ATOM 1035 C CA . ASN A 1 142 ? 7.017 3.847 9.147 1.00 98.69 142 ASN A CA 1
ATOM 1036 C C . ASN A 1 142 ? 7.074 2.322 9.265 1.00 98.69 142 ASN A C 1
ATOM 1038 O O . ASN A 1 142 ? 7.619 1.836 10.253 1.00 98.69 142 ASN A O 1
ATOM 1042 N N . THR A 1 143 ? 6.518 1.576 8.302 1.00 98.44 143 THR A N 1
ATOM 1043 C CA . THR A 1 143 ? 6.474 0.111 8.336 1.00 98.44 143 THR A CA 1
ATOM 1044 C C . THR A 1 143 ? 7.868 -0.447 8.611 1.00 98.44 143 THR A C 1
ATOM 1046 O O . THR A 1 143 ? 8.816 -0.153 7.888 1.00 98.44 143 THR A O 1
ATOM 1049 N N . ALA A 1 144 ? 8.007 -1.216 9.694 1.00 97.00 144 ALA A N 1
ATOM 1050 C CA . ALA A 1 144 ? 9.281 -1.760 10.163 1.00 97.00 144 ALA A CA 1
ATOM 1051 C C . ALA A 1 144 ? 10.386 -0.715 10.458 1.00 97.00 144 ALA A C 1
ATOM 1053 O O . ALA A 1 144 ? 11.562 -1.074 10.529 1.00 97.00 144 ALA A O 1
ATOM 1054 N N . ASN A 1 145 ? 10.049 0.545 10.721 1.00 98.19 145 ASN A N 1
ATOM 1055 C CA . ASN A 1 145 ? 11.000 1.604 11.065 1.00 98.19 145 ASN A CA 1
ATOM 1056 C C . ASN A 1 145 ? 10.759 2.153 12.490 1.00 98.19 145 ASN A C 1
ATOM 1058 O O . ASN A 1 145 ? 10.026 1.555 13.279 1.00 98.19 145 ASN A O 1
ATOM 1062 N N . PHE A 1 146 ? 11.448 3.239 12.852 1.00 98.38 146 PHE A N 1
ATOM 1063 C CA . PHE A 1 146 ? 11.565 3.719 14.236 1.00 98.38 146 PHE A CA 1
ATOM 1064 C C . PHE A 1 146 ? 11.270 5.217 14.400 1.00 98.38 146 PHE A C 1
ATOM 1066 O O . PHE A 1 146 ? 11.344 5.725 15.514 1.00 98.38 146 PHE A O 1
ATOM 1073 N N . PHE A 1 147 ? 10.932 5.944 13.327 1.00 98.62 147 PHE A N 1
ATOM 1074 C CA . PHE A 1 147 ? 10.702 7.389 13.429 1.00 98.62 147 PHE A CA 1
ATOM 1075 C C . PHE A 1 147 ? 9.495 7.700 14.307 1.00 98.62 147 PHE A C 1
ATOM 1077 O O . PHE A 1 147 ? 8.492 6.977 14.295 1.00 98.62 147 PHE A O 1
ATOM 1084 N N . THR A 1 148 ? 9.591 8.798 15.053 1.00 98.62 148 THR A N 1
ATOM 1085 C CA . THR A 1 148 ? 8.574 9.187 16.031 1.00 98.62 148 THR A CA 1
ATOM 1086 C C . THR A 1 148 ? 7.205 9.348 15.374 1.00 98.62 148 THR A C 1
ATOM 1088 O O . THR A 1 148 ? 7.075 9.660 14.183 1.00 98.62 148 THR A O 1
ATOM 1091 N N . THR A 1 149 ? 6.147 9.142 16.155 1.00 98.69 149 THR A N 1
ATOM 1092 C CA . THR A 1 149 ? 4.776 9.369 15.679 1.00 98.69 149 THR A CA 1
ATOM 1093 C C . THR A 1 149 ? 4.571 10.823 15.242 1.00 98.69 149 THR A C 1
ATOM 1095 O O . THR A 1 149 ? 3.848 11.062 14.282 1.00 98.69 149 THR A O 1
ATOM 1098 N N . GLU A 1 150 ? 5.242 11.784 15.883 1.00 98.62 150 GLU A N 1
ATOM 1099 C CA . GLU A 1 150 ? 5.181 13.206 15.523 1.00 98.62 150 GLU A CA 1
ATOM 1100 C C . GLU A 1 150 ? 5.801 13.488 14.145 1.00 98.62 150 GLU A C 1
ATOM 1102 O O . GLU A 1 150 ? 5.154 14.109 13.299 1.00 98.62 150 GLU A O 1
ATOM 1107 N N . GLU A 1 151 ? 7.002 12.965 13.866 1.00 98.62 151 GLU A N 1
ATOM 1108 C CA . GLU A 1 151 ? 7.628 13.097 12.541 1.00 98.62 151 GLU A CA 1
ATOM 1109 C C . GLU A 1 151 ? 6.759 12.469 11.443 1.00 98.62 151 GLU A C 1
ATOM 1111 O O . GLU A 1 151 ? 6.568 13.056 10.374 1.00 98.62 151 GLU A O 1
ATOM 1116 N N . ASN A 1 152 ? 6.189 11.292 11.714 1.00 98.75 152 ASN A N 1
ATOM 1117 C CA . ASN A 1 152 ? 5.281 10.626 10.784 1.00 98.75 152 ASN A CA 1
ATOM 1118 C C . ASN A 1 152 ? 3.971 11.395 10.586 1.00 98.75 152 ASN A C 1
ATOM 1120 O O . ASN A 1 152 ? 3.474 11.452 9.464 1.00 98.75 152 ASN A O 1
ATOM 1124 N N . ALA A 1 153 ? 3.425 12.017 11.632 1.00 98.75 153 ALA A N 1
ATOM 1125 C CA . ALA A 1 153 ? 2.223 12.835 11.524 1.00 98.75 153 ALA A CA 1
ATOM 1126 C C . ALA A 1 153 ? 2.456 14.064 10.632 1.00 98.75 153 ALA A C 1
ATOM 1128 O O . ALA A 1 153 ? 1.617 14.364 9.781 1.00 98.75 153 ALA A O 1
ATOM 1129 N N . GLY A 1 154 ? 3.607 14.732 10.769 1.00 98.81 154 GLY A N 1
ATOM 1130 C CA . GLY A 1 154 ? 3.986 15.853 9.906 1.00 98.81 154 GLY A CA 1
ATOM 1131 C C . GLY A 1 154 ? 4.161 15.437 8.443 1.00 98.81 154 GLY A C 1
ATOM 1132 O O . GLY A 1 154 ? 3.566 16.036 7.545 1.00 98.81 154 GLY A O 1
ATOM 1133 N N . TYR A 1 155 ? 4.926 14.369 8.199 1.00 98.88 155 TYR A N 1
ATOM 1134 C CA . TYR A 1 155 ? 5.160 13.838 6.852 1.00 98.88 155 TYR A CA 1
ATOM 1135 C C . TYR A 1 155 ? 3.871 13.343 6.181 1.00 98.88 155 TYR A C 1
ATOM 1137 O O . TYR A 1 155 ? 3.569 13.712 5.044 1.00 98.88 155 TYR A O 1
ATOM 1145 N N . GLY A 1 156 ? 3.066 12.564 6.907 1.00 98.88 156 GLY A N 1
ATOM 1146 C CA . GLY A 1 156 ? 1.777 12.074 6.433 1.00 98.88 156 GLY A CA 1
ATOM 1147 C C . GLY A 1 156 ? 0.776 13.199 6.188 1.00 98.88 156 GLY A C 1
ATOM 1148 O O . GLY A 1 156 ? 0.068 13.173 5.186 1.00 98.88 156 GLY A O 1
ATOM 1149 N N . GLY A 1 157 ? 0.756 14.240 7.024 1.00 98.88 157 GLY A N 1
ATOM 1150 C CA . GLY A 1 157 ? -0.071 15.426 6.793 1.00 98.88 157 GLY A CA 1
ATOM 1151 C C . GLY A 1 157 ? 0.243 16.112 5.460 1.00 98.88 157 GLY A C 1
ATOM 1152 O O . GLY A 1 157 ? -0.673 16.438 4.702 1.00 98.88 157 GLY A O 1
ATOM 1153 N N . ALA A 1 158 ? 1.529 16.258 5.127 1.00 98.88 158 ALA A N 1
ATOM 1154 C CA . ALA A 1 158 ? 1.955 16.826 3.850 1.00 98.88 158 ALA A CA 1
ATOM 1155 C C . ALA A 1 158 ? 1.516 15.959 2.655 1.00 98.88 158 ALA A C 1
ATOM 1157 O O . ALA A 1 158 ? 0.890 16.470 1.724 1.00 98.88 158 ALA A O 1
ATOM 1158 N N . ILE A 1 159 ? 1.774 14.645 2.694 1.00 98.94 159 ILE A N 1
ATOM 1159 C CA . ILE A 1 159 ? 1.343 13.713 1.633 1.00 98.94 159 ILE A CA 1
ATOM 1160 C C . ILE A 1 159 ? -0.182 13.721 1.483 1.00 98.94 159 ILE A C 1
ATOM 1162 O O . ILE A 1 159 ? -0.696 13.767 0.363 1.00 98.94 159 ILE A O 1
ATOM 1166 N N . SER A 1 160 ? -0.916 13.713 2.598 1.00 98.88 160 SER A N 1
ATOM 1167 C CA . SER A 1 160 ? -2.380 13.741 2.614 1.00 98.88 160 SER A CA 1
ATOM 1168 C C . SER A 1 160 ? -2.922 14.963 1.868 1.00 98.88 160 SER A C 1
ATOM 1170 O O . SER A 1 160 ? -3.773 14.821 0.987 1.00 98.88 160 SER A O 1
ATOM 1172 N N . GLY A 1 161 ? -2.366 16.154 2.123 1.00 98.75 161 GLY A N 1
ATOM 1173 C CA . GLY A 1 161 ? -2.747 17.385 1.422 1.00 98.75 161 GLY A CA 1
ATOM 1174 C C . GLY A 1 161 ? -2.548 17.325 -0.099 1.00 98.75 161 GLY A C 1
ATOM 1175 O O . GLY A 1 161 ? -3.325 17.920 -0.842 1.00 98.75 161 GLY A O 1
ATOM 1176 N N . MET A 1 162 ? -1.563 16.557 -0.573 1.00 98.75 162 MET A N 1
ATOM 1177 C CA . MET A 1 162 ? -1.229 16.399 -1.998 1.00 98.75 162 MET A CA 1
ATOM 1178 C C . MET A 1 162 ? -1.892 15.185 -2.674 1.00 98.75 162 MET A C 1
ATOM 1180 O O . MET A 1 162 ? -1.726 14.971 -3.875 1.00 98.75 162 MET A O 1
ATOM 1184 N N . THR A 1 163 ? -2.655 14.390 -1.921 1.00 98.69 163 THR A N 1
ATOM 1185 C CA . THR A 1 163 ? -3.349 13.181 -2.406 1.00 98.69 163 THR A CA 1
ATOM 1186 C C . THR A 1 163 ? -4.865 13.261 -2.201 1.00 98.69 163 THR A C 1
ATOM 1188 O O . THR A 1 163 ? -5.556 12.247 -2.178 1.00 98.69 163 THR A O 1
ATOM 1191 N N . GLY A 1 164 ? -5.413 14.472 -2.054 1.00 98.06 164 GLY A N 1
ATOM 1192 C CA . GLY A 1 164 ? -6.856 14.688 -1.895 1.00 98.06 164 GLY A CA 1
ATOM 1193 C C . GLY A 1 164 ? -7.375 14.419 -0.479 1.00 98.06 164 GLY A C 1
ATOM 1194 O O . GLY A 1 164 ? -8.514 13.988 -0.314 1.00 98.06 164 GLY A O 1
ATOM 1195 N N . GLY A 1 165 ? -6.546 14.646 0.542 1.00 98.62 165 GLY A N 1
ATOM 1196 C CA . GLY A 1 165 ? -6.917 14.476 1.949 1.00 98.62 165 GLY A CA 1
ATOM 1197 C C . GLY A 1 165 ? -7.003 13.014 2.384 1.00 98.62 165 GLY A C 1
ATOM 1198 O O . GLY A 1 165 ? -7.760 12.681 3.297 1.00 98.62 165 GLY A O 1
ATOM 1199 N N . LYS A 1 166 ? -6.270 12.115 1.715 1.00 98.69 166 LYS A N 1
ATOM 1200 C CA . LYS A 1 166 ? -6.286 10.688 2.046 1.00 98.69 166 LYS A CA 1
ATOM 1201 C C . LYS A 1 166 ? -5.738 10.453 3.458 1.00 98.69 166 LYS A C 1
ATOM 1203 O O . LYS A 1 166 ? -4.690 11.010 3.793 1.00 98.69 166 LYS A O 1
ATOM 1208 N N . PRO A 1 167 ? -6.417 9.655 4.300 1.00 98.81 167 PRO A N 1
ATOM 1209 C CA . PRO A 1 167 ? -5.902 9.289 5.612 1.00 98.81 167 PRO A CA 1
ATOM 1210 C C . PRO A 1 167 ? -4.674 8.382 5.491 1.00 98.81 167 PRO A C 1
ATOM 1212 O O . PRO A 1 167 ? -4.399 7.815 4.432 1.00 98.81 167 PRO A O 1
ATOM 1215 N N . PHE A 1 168 ? -3.971 8.193 6.602 1.00 98.94 168 PHE A N 1
ATOM 1216 C CA . PHE A 1 168 ? -2.836 7.284 6.679 1.00 98.94 168 PHE A CA 1
ATOM 1217 C C . PHE A 1 168 ? -2.775 6.552 8.014 1.00 98.94 168 PHE A C 1
ATOM 1219 O O . PHE A 1 168 ? -3.412 6.955 8.989 1.00 98.94 168 PHE A O 1
ATOM 1226 N N . VAL A 1 169 ? -2.009 5.465 8.036 1.00 98.88 169 VAL A N 1
ATOM 1227 C CA . VAL A 1 169 ? -1.659 4.711 9.244 1.00 98.88 169 VAL A CA 1
ATOM 1228 C C . VAL A 1 169 ? -0.155 4.780 9.476 1.00 98.88 169 VAL A C 1
ATOM 1230 O O . VAL A 1 169 ? 0.618 4.880 8.525 1.00 98.88 169 VAL A O 1
ATOM 1233 N N . VAL A 1 170 ? 0.259 4.729 10.740 1.00 98.88 170 VAL A N 1
ATOM 1234 C CA . VAL A 1 170 ? 1.670 4.753 11.143 1.00 98.88 170 VAL A CA 1
ATOM 1235 C C . VAL A 1 170 ? 1.972 3.462 11.886 1.00 98.88 170 VAL A C 1
ATOM 1237 O O . VAL A 1 170 ? 1.265 3.119 12.833 1.00 98.88 170 VAL A O 1
ATOM 1240 N N . ASP A 1 171 ? 3.017 2.754 11.472 1.00 98.81 171 ASP A N 1
ATOM 1241 C CA . ASP A 1 171 ? 3.560 1.648 12.252 1.00 98.81 171 ASP A CA 1
ATOM 1242 C C . ASP A 1 171 ? 4.278 2.206 13.492 1.00 98.81 171 ASP A C 1
ATOM 1244 O O . ASP A 1 171 ? 5.328 2.850 13.407 1.00 98.81 171 ASP A O 1
ATOM 1248 N N . THR A 1 172 ? 3.675 1.974 14.657 1.00 98.56 172 THR A N 1
ATOM 1249 C CA . THR A 1 172 ? 4.212 2.359 15.969 1.00 98.56 172 THR A CA 1
ATOM 1250 C C . THR A 1 172 ? 4.763 1.162 16.741 1.00 98.56 172 THR A C 1
ATOM 1252 O O . THR A 1 172 ? 4.866 1.203 17.965 1.00 98.56 172 THR A O 1
ATOM 1255 N N . SER A 1 173 ? 5.079 0.057 16.060 1.00 98.31 173 SER A N 1
ATOM 1256 C CA . SER A 1 173 ? 5.552 -1.172 16.707 1.00 98.31 173 SER A CA 1
ATOM 1257 C C . SER A 1 173 ? 6.848 -0.973 17.494 1.00 98.31 173 SER A C 1
ATOM 1259 O O . SER A 1 173 ? 7.067 -1.671 18.485 1.00 98.31 173 SER A O 1
ATOM 1261 N N . ARG A 1 174 ? 7.716 -0.044 17.059 1.00 98.12 174 ARG A N 1
ATOM 1262 C CA . ARG A 1 174 ? 9.068 0.144 17.616 1.00 98.12 174 ARG A CA 1
ATOM 1263 C C . ARG A 1 174 ? 9.519 1.603 17.754 1.00 98.12 174 ARG A C 1
ATOM 1265 O O . ARG A 1 174 ? 10.701 1.835 17.962 1.00 98.12 174 ARG A O 1
ATOM 1272 N N . ASN A 1 175 ? 8.625 2.585 17.664 1.00 97.94 175 ASN A N 1
ATOM 1273 C CA . ASN A 1 175 ? 9.000 4.009 17.628 1.00 97.94 175 ASN A CA 1
ATOM 1274 C C . ASN A 1 175 ? 8.836 4.758 18.968 1.00 97.94 175 ASN A C 1
ATOM 1276 O O . ASN A 1 175 ? 8.532 5.951 18.988 1.00 97.94 175 ASN A O 1
ATOM 1280 N N . GLY A 1 176 ? 8.988 4.049 20.089 1.00 96.50 176 GLY A N 1
ATOM 1281 C CA . GLY A 1 176 ? 8.796 4.609 21.430 1.00 96.50 176 GLY A CA 1
ATOM 1282 C C . GLY A 1 176 ? 10.017 5.318 22.032 1.00 96.50 176 GLY A C 1
ATOM 1283 O O . GLY A 1 176 ? 9.865 5.936 23.085 1.00 96.50 176 GLY A O 1
ATOM 1284 N N . ALA A 1 177 ? 11.200 5.202 21.414 1.00 85.56 177 ALA A N 1
ATOM 1285 C CA . ALA A 1 177 ? 12.464 5.782 21.876 1.00 85.56 177 ALA A CA 1
ATOM 1286 C C . ALA A 1 177 ? 13.418 6.054 20.706 1.00 85.56 177 ALA A C 1
ATOM 1288 O O . ALA A 1 177 ? 13.460 5.201 19.790 1.00 85.56 177 ALA A O 1
#

Radius of gyration: 15.32 Å; chains: 1; bounding box: 36×39×39 Å

Foldseek 3Di:
DDEPPDDLVVLLVQLVVQQVVVHAAEEEYAAQPCGPVPPPPGHHDPDLVVLLVVLLSNLVSNPLTAYEYAYHACLLLVLVSDDPVVSVSSLVSLLSSLVSNLVRVRYQYAYEQEELPGDQLLSSLVSCVSSPVVSHQYHEYQVVHAAAPVSRVVSRVSSCVSNVNRDYYYPPVHHPD

Sequence (177 aa):
WMDHLSTPAVDAKYIATAQAAGTMPVLALYGIPSRDCGSFAAGGFGSAGSYRAWIDGVAAAIGGGPAAVILEPDALAMIDCLSPGQQQERLDLIRYGVETLTRNPATAVYVDAGHPRWTPADVMAGRLNQVGIERARGFSLNTANFFTTEENAGYGGAISGMTGGKPFVVDTSRNGA

Secondary structure (DSSP, 8-state):
-B-TTS-HHHHHHHHHHHHHTT---EEEE---TTBGGGSTT-B--SSHHHHHHHHHHHHHHHTTS-EEEEE-TTTTTSGGGS-HHHHHHHHHHHHHHHHHHTTSTTEEEEEE---TTTS-HHHHHHHHHHTTTTTSSEEEE-TT----HHHHHHHHHHHHHHTTS--EEE--SS---

pLDDT: mean 97.08, std 4.26, range [69.5, 98.94]